Protein AF-A0A0B1SC06-F1 (afdb_monomer_lite)

Foldseek 3Di:
DKWAAPVRPDIDDDDWDDPPDFKVVVRVVVVPVVCDNGTDDDDAWDFDWDQDVVVRDIDTDDTAPDPGDMDDD

Sequence (73 aa):
MYCADSSGKQEKFIVRGYAKCEYHDDILKVAQEAAGSGCKLKCVGGGKIKHDDKRKDILVYGTSQVWRAISCY

Secondary structure (DSSP, 8-state):
-EEE-TTSS-EEE-----TT-SSHHHHHHHHHHHHGGG-EEE-----EEEEETTTTEEEEE---SSTTS----

Organism: Oesophagostomum dentatum (NCBI:txid61180)

Radius of gyration: 13.34 Å; chains: 1; bounding box: 31×26×35 Å

pLDDT: mean 81.38, std 16.6, range [30.34, 95.94]

Structure (mmCIF, N/CA/C/O backbone):
data_AF-A0A0B1SC06-F1
#
_entry.id   AF-A0A0B1SC06-F1
#
loop_
_atom_site.group_PDB
_atom_site.id
_atom_site.type_symbol
_atom_site.label_atom_id
_atom_site.label_alt_id
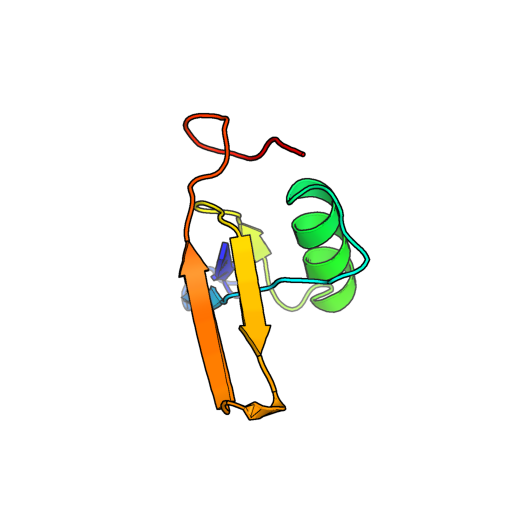_atom_site.label_comp_id
_atom_site.label_asym_id
_atom_site.label_entity_id
_atom_site.label_seq_id
_atom_site.pdbx_PDB_ins_code
_atom_site.Cartn_x
_atom_site.Cartn_y
_atom_site.Cartn_z
_atom_site.occupancy
_atom_site.B_iso_or_equiv
_atom_site.auth_seq_id
_atom_site.auth_comp_id
_atom_site.auth_asym_id
_atom_site.auth_atom_id
_atom_site.pdbx_PDB_model_num
ATOM 1 N N . MET A 1 1 ? -2.085 -2.030 7.426 1.00 85.38 1 MET A N 1
ATOM 2 C CA . MET A 1 1 ? -2.376 -1.010 8.468 1.00 85.38 1 MET A CA 1
ATOM 3 C C . MET A 1 1 ? -3.825 -1.162 8.913 1.00 85.38 1 MET A C 1
ATOM 5 O O . MET A 1 1 ? -4.594 -1.715 8.137 1.00 85.38 1 MET A O 1
ATOM 9 N N . TYR A 1 2 ? -4.209 -0.732 10.117 1.00 88.06 2 TYR A N 1
ATOM 10 C CA . TYR A 1 2 ? -5.631 -0.649 10.476 1.00 88.06 2 TYR A CA 1
ATOM 11 C C . TYR A 1 2 ? -6.123 0.793 10.417 1.00 88.06 2 TYR A C 1
ATOM 13 O O . TYR A 1 2 ? -5.365 1.736 10.653 1.00 88.06 2 TYR A O 1
ATOM 21 N N . CYS A 1 3 ? -7.390 0.924 10.053 1.00 88.88 3 CYS A N 1
ATOM 22 C CA . CYS A 1 3 ? -8.148 2.153 9.971 1.00 88.88 3 CYS A CA 1
ATOM 23 C C . CYS A 1 3 ? -9.260 2.068 11.015 1.00 88.88 3 CYS A C 1
ATOM 25 O O . CYS A 1 3 ? -10.107 1.180 10.918 1.00 88.88 3 CYS A O 1
ATOM 27 N N . ALA A 1 4 ? -9.212 2.944 12.015 1.00 90.25 4 ALA A N 1
ATOM 28 C CA . ALA A 1 4 ? -10.247 3.073 13.030 1.00 90.25 4 ALA A CA 1
ATOM 29 C C . ALA A 1 4 ? -11.073 4.339 12.792 1.00 90.25 4 ALA A C 1
ATOM 31 O O . ALA A 1 4 ? -10.521 5.398 12.475 1.00 90.25 4 ALA A O 1
ATOM 32 N N . ASP A 1 5 ? -12.386 4.238 12.969 1.00 88.44 5 ASP A N 1
ATOM 33 C CA . ASP A 1 5 ? -13.258 5.407 12.949 1.00 88.44 5 ASP A CA 1
ATOM 34 C C . ASP A 1 5 ? -12.943 6.358 14.121 1.00 88.44 5 ASP A C 1
ATOM 36 O O . ASP A 1 5 ? -12.237 6.016 15.076 1.00 88.44 5 ASP A O 1
ATOM 40 N N . SER A 1 6 ? -13.489 7.571 14.074 1.00 80.06 6 SER A N 1
ATOM 41 C CA . SER A 1 6 ? -13.252 8.587 15.105 1.00 80.06 6 SER A CA 1
ATOM 42 C C . SER A 1 6 ? -13.678 8.142 16.510 1.00 80.06 6 SER A C 1
ATOM 44 O O . SER A 1 6 ? -13.070 8.594 17.483 1.00 80.06 6 SER A O 1
ATOM 46 N N . SER A 1 7 ? -14.674 7.249 16.623 1.00 81.81 7 SER A N 1
ATOM 47 C CA . SER A 1 7 ? -15.136 6.691 17.901 1.00 81.81 7 SER A CA 1
ATOM 48 C C . SER A 1 7 ? -14.334 5.476 18.386 1.00 81.81 7 SER A C 1
ATOM 50 O O . SER A 1 7 ? -14.498 5.071 19.536 1.00 81.81 7 SER A O 1
ATOM 52 N N . GLY A 1 8 ? -13.462 4.908 17.544 1.00 78.31 8 GLY A N 1
ATOM 53 C CA . GLY A 1 8 ? -12.655 3.724 17.849 1.00 78.31 8 GLY A CA 1
ATOM 54 C C . GLY A 1 8 ? -13.461 2.430 17.997 1.00 78.31 8 GLY A C 1
ATOM 55 O O . GLY A 1 8 ? -12.932 1.446 18.505 1.00 78.31 8 GLY A O 1
ATOM 56 N N . LYS A 1 9 ? -14.737 2.423 17.594 1.00 83.44 9 LYS A N 1
ATOM 57 C CA . LYS A 1 9 ? -15.644 1.271 17.733 1.00 83.44 9 LYS A CA 1
ATOM 58 C C . LYS A 1 9 ? -15.631 0.372 16.507 1.00 83.44 9 LYS A C 1
ATOM 60 O O . LYS A 1 9 ? -16.027 -0.787 16.602 1.00 83.44 9 LYS A O 1
ATOM 65 N N . GLN A 1 10 ? -15.220 0.905 15.359 1.00 87.38 10 GLN A N 1
ATOM 66 C CA . GLN A 1 10 ? -15.057 0.132 14.137 1.00 87.38 10 GLN A CA 1
ATOM 67 C C . GLN A 1 10 ? -13.622 0.234 13.651 1.00 87.38 10 GLN A C 1
ATOM 69 O O . GLN A 1 10 ? -13.112 1.327 13.401 1.00 87.38 10 GLN A O 1
ATOM 74 N N . GLU A 1 11 ? -13.000 -0.924 13.465 1.00 89.75 11 GLU A N 1
ATOM 75 C CA . GLU A 1 11 ? -11.677 -1.043 12.878 1.00 89.75 11 GLU A CA 1
ATOM 76 C C . GLU A 1 11 ? -11.702 -1.981 11.676 1.00 89.75 11 GLU A C 1
ATOM 78 O O . GLU A 1 11 ? -12.430 -2.975 11.635 1.00 89.75 11 GLU A O 1
ATOM 83 N N . LYS A 1 12 ? -10.909 -1.639 10.661 1.00 90.56 12 LYS A N 1
ATOM 84 C CA . LYS A 1 12 ? -10.700 -2.482 9.485 1.00 90.56 12 LYS A CA 1
ATOM 85 C C . LYS A 1 12 ? -9.231 -2.513 9.119 1.00 90.56 12 LYS A C 1
ATOM 87 O O . LYS A 1 12 ? -8.554 -1.483 9.126 1.00 90.56 12 LYS A O 1
ATOM 92 N N . PHE A 1 13 ? -8.751 -3.685 8.725 1.00 89.88 13 PHE A N 1
ATOM 93 C CA . PHE A 1 13 ? -7.443 -3.805 8.100 1.00 89.88 13 PHE A CA 1
ATOM 94 C C . PHE A 1 13 ? -7.513 -3.336 6.652 1.00 89.88 13 PHE A C 1
ATOM 96 O O . PHE A 1 13 ? -8.390 -3.733 5.888 1.00 89.88 13 PHE A O 1
ATOM 103 N N . ILE A 1 14 ? -6.559 -2.492 6.277 1.00 89.31 14 ILE A N 1
ATOM 104 C CA . ILE A 1 14 ? -6.363 -2.036 4.910 1.00 89.31 14 ILE A CA 1
ATOM 105 C C . ILE A 1 14 ? -4.919 -2.296 4.480 1.00 89.31 14 ILE A C 1
ATOM 107 O O . ILE A 1 14 ? -3.960 -2.133 5.249 1.00 89.31 14 ILE A O 1
ATOM 111 N N . VAL A 1 15 ? -4.771 -2.678 3.217 1.00 90.50 15 VAL A N 1
ATOM 112 C CA . VAL A 1 15 ? -3.482 -2.785 2.532 1.00 90.50 15 VAL A CA 1
ATOM 113 C C . VAL A 1 15 ? -3.320 -1.554 1.642 1.00 90.50 15 VAL A C 1
ATOM 115 O O . VAL A 1 15 ? -4.267 -1.121 0.978 1.00 90.50 15 VAL A O 1
ATOM 118 N N . ARG A 1 16 ? -2.133 -0.945 1.677 1.00 90.38 16 ARG A N 1
ATOM 119 C CA . ARG A 1 16 ? -1.748 0.196 0.841 1.00 90.38 16 ARG A CA 1
ATOM 120 C C . ARG A 1 16 ? -0.324 -0.021 0.349 1.00 90.38 16 ARG A C 1
ATOM 122 O O . ARG A 1 16 ? 0.521 -0.476 1.113 1.00 90.38 16 ARG A O 1
ATOM 129 N N . GLY A 1 17 ? -0.091 0.317 -0.910 1.00 89.69 17 GLY A N 1
ATOM 130 C CA . GLY A 1 17 ? 1.211 0.284 -1.559 1.00 89.69 17 GLY A CA 1
ATOM 131 C C . GLY A 1 17 ? 1.179 1.220 -2.759 1.00 89.69 17 GLY A C 1
ATOM 132 O O . GLY A 1 17 ? 0.205 1.215 -3.510 1.00 89.69 17 GLY A O 1
ATOM 133 N N . TYR A 1 18 ? 2.213 2.043 -2.912 1.00 88.81 18 TYR A N 1
ATOM 134 C CA . TYR A 1 18 ? 2.322 3.002 -4.006 1.00 88.81 18 TYR A CA 1
ATOM 135 C C . TYR A 1 18 ? 3.690 2.846 -4.659 1.00 88.81 18 TYR A C 1
ATOM 137 O O . TYR A 1 18 ? 4.697 2.906 -3.964 1.00 88.81 18 TYR A O 1
ATOM 145 N N . ALA A 1 19 ? 3.736 2.709 -5.986 1.00 87.94 19 ALA A N 1
ATOM 146 C CA . ALA A 1 19 ? 4.999 2.561 -6.719 1.00 87.94 19 ALA A CA 1
ATOM 147 C C . ALA A 1 19 ? 5.942 3.771 -6.559 1.00 87.94 19 ALA A C 1
ATOM 149 O O . ALA A 1 19 ? 7.146 3.636 -6.716 1.00 87.94 19 ALA A O 1
ATOM 150 N N . LYS A 1 20 ? 5.387 4.948 -6.231 1.00 87.50 20 LYS A N 1
ATOM 151 C CA . LYS A 1 20 ? 6.135 6.192 -5.991 1.00 87.50 20 LYS A CA 1
ATOM 152 C C . LYS A 1 20 ? 6.763 6.297 -4.595 1.00 87.50 20 LYS A C 1
ATOM 154 O O . LYS A 1 20 ? 7.470 7.261 -4.338 1.00 87.50 20 LYS A O 1
ATOM 159 N N . CYS A 1 21 ? 6.424 5.391 -3.680 1.00 85.38 21 CYS A N 1
ATOM 160 C CA . CYS A 1 21 ? 6.909 5.419 -2.306 1.00 85.38 21 CYS A CA 1
ATOM 161 C C . CYS A 1 21 ? 8.000 4.364 -2.152 1.00 85.38 21 CYS A C 1
ATOM 163 O O . CYS A 1 21 ? 7.721 3.172 -2.275 1.00 85.38 21 CYS A O 1
ATOM 165 N N . GLU A 1 22 ? 9.220 4.811 -1.877 1.00 83.56 22 GLU A N 1
ATOM 166 C CA . GLU A 1 22 ? 10.364 3.922 -1.664 1.00 83.56 22 GLU A CA 1
ATOM 167 C C . GLU A 1 22 ? 10.327 3.308 -0.256 1.00 83.56 22 GLU A C 1
ATOM 169 O O . GLU A 1 22 ? 10.632 2.129 -0.080 1.00 83.56 22 GLU A O 1
ATOM 174 N N . TYR A 1 23 ? 9.837 4.065 0.734 1.00 83.00 23 TYR A N 1
ATOM 175 C CA . TYR A 1 23 ? 9.725 3.630 2.124 1.00 83.00 23 TYR A CA 1
ATOM 176 C C . TYR A 1 23 ? 8.260 3.528 2.565 1.00 83.00 23 TYR A C 1
ATOM 178 O O . TYR A 1 23 ? 7.380 4.256 2.100 1.00 83.00 23 TYR A O 1
ATOM 186 N N . HIS A 1 24 ? 7.959 2.631 3.511 1.00 80.00 24 HIS A N 1
ATOM 187 C CA . HIS A 1 24 ? 6.585 2.496 4.012 1.00 80.00 24 HIS A CA 1
ATOM 188 C C . HIS A 1 24 ? 6.106 3.719 4.813 1.00 80.00 24 HIS A C 1
ATOM 190 O O . HIS A 1 24 ? 4.896 3.892 4.952 1.00 80.00 24 HIS A O 1
ATOM 196 N N . ASP A 1 25 ? 7.007 4.563 5.320 1.00 85.38 25 ASP A N 1
ATOM 197 C CA . ASP A 1 25 ? 6.639 5.792 6.034 1.00 85.38 25 ASP A CA 1
ATOM 198 C C . ASP A 1 25 ? 6.012 6.797 5.063 1.00 85.38 25 ASP A C 1
ATOM 200 O O . ASP A 1 25 ? 4.992 7.415 5.378 1.00 85.38 25 ASP A O 1
ATOM 204 N N . ASP A 1 26 ? 6.522 6.858 3.829 1.00 89.06 26 ASP A N 1
ATOM 205 C CA . ASP A 1 26 ? 5.915 7.639 2.751 1.00 89.06 26 ASP A CA 1
ATOM 206 C C . ASP A 1 26 ? 4.523 7.100 2.398 1.00 89.06 26 ASP A C 1
ATOM 208 O O . ASP A 1 26 ? 3.585 7.869 2.188 1.00 89.06 26 ASP A O 1
ATOM 212 N N . ILE A 1 27 ? 4.355 5.769 2.385 1.00 89.56 27 ILE A N 1
ATOM 213 C CA . ILE A 1 27 ? 3.050 5.126 2.155 1.00 89.56 27 ILE A CA 1
ATOM 214 C C . ILE A 1 27 ? 2.066 5.519 3.258 1.00 89.56 27 ILE A C 1
ATOM 216 O O . ILE A 1 27 ? 0.910 5.827 2.959 1.00 89.56 27 ILE A O 1
ATOM 220 N N . LEU A 1 28 ? 2.500 5.502 4.522 1.00 89.62 28 LEU A N 1
ATOM 221 C CA . LEU A 1 28 ? 1.662 5.886 5.655 1.00 89.62 28 LEU A CA 1
ATOM 222 C C . LEU A 1 28 ? 1.251 7.356 5.560 1.00 89.62 28 LEU A C 1
ATOM 224 O O . LEU A 1 28 ? 0.067 7.649 5.710 1.00 89.62 28 LEU A O 1
ATOM 228 N N . LYS A 1 29 ? 2.195 8.253 5.261 1.00 90.50 29 LYS A N 1
ATOM 229 C CA . LYS A 1 29 ? 1.930 9.687 5.113 1.00 90.50 29 LYS A CA 1
ATOM 230 C C . LYS A 1 29 ? 0.916 9.963 4.002 1.00 90.50 29 LYS A C 1
ATOM 232 O O . LYS A 1 29 ? -0.107 10.593 4.254 1.00 90.50 29 LYS A O 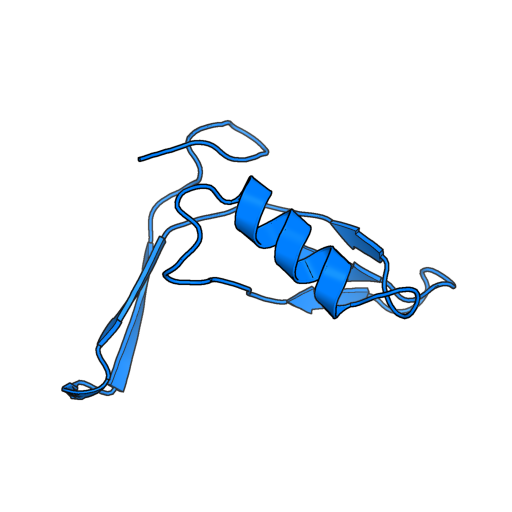1
ATOM 237 N N . VAL A 1 30 ? 1.133 9.405 2.808 1.00 92.38 30 VAL A N 1
ATOM 238 C CA . VAL A 1 30 ? 0.198 9.544 1.676 1.00 92.38 30 VAL A CA 1
ATOM 239 C C . VAL A 1 30 ? -1.175 8.960 2.018 1.00 92.38 30 VAL A C 1
ATOM 241 O O . VAL A 1 30 ? -2.206 9.534 1.667 1.00 92.38 30 VAL A O 1
ATOM 244 N N . ALA A 1 31 ? -1.218 7.825 2.720 1.00 90.19 31 ALA A N 1
ATOM 245 C CA . ALA A 1 31 ? -2.478 7.219 3.134 1.00 90.19 31 ALA A CA 1
ATOM 246 C C . ALA A 1 31 ? -3.229 8.079 4.165 1.00 90.19 31 ALA A C 1
ATOM 248 O O . ALA A 1 31 ? -4.454 8.158 4.096 1.00 90.19 31 ALA A O 1
ATOM 249 N N . GLN A 1 32 ? -2.522 8.724 5.096 1.00 90.50 32 GLN A N 1
ATOM 250 C CA . GLN A 1 32 ? -3.109 9.636 6.083 1.00 90.50 32 GLN A CA 1
ATOM 251 C C . GLN A 1 32 ? -3.657 10.901 5.422 1.00 90.50 32 GLN A C 1
ATOM 253 O O . GLN A 1 32 ? -4.793 11.282 5.697 1.00 90.50 32 GLN A O 1
ATOM 258 N N . GLU A 1 33 ? -2.900 11.499 4.501 1.00 91.31 33 GLU A N 1
ATOM 259 C CA . GLU A 1 33 ? -3.348 12.650 3.709 1.00 91.31 33 GLU A CA 1
ATOM 260 C C . GLU A 1 33 ? -4.620 12.318 2.911 1.00 91.31 33 GLU A C 1
ATOM 262 O O . GLU A 1 33 ? -5.572 13.094 2.914 1.00 91.31 33 GLU A O 1
ATOM 267 N N . ALA A 1 34 ? -4.681 11.132 2.295 1.00 89.50 34 ALA A N 1
ATOM 268 C CA . ALA A 1 34 ? -5.852 10.685 1.541 1.00 89.50 34 ALA A CA 1
ATOM 269 C C . ALA A 1 34 ? -7.063 10.319 2.424 1.00 89.50 34 ALA A C 1
ATOM 271 O O . ALA A 1 34 ? -8.202 10.423 1.971 1.00 89.50 34 ALA A O 1
ATOM 272 N N . ALA A 1 35 ? -6.842 9.856 3.659 1.00 87.00 35 ALA A N 1
ATOM 273 C CA . ALA A 1 35 ? -7.915 9.485 4.586 1.00 87.00 35 ALA A CA 1
ATOM 274 C C . ALA A 1 35 ? -8.566 10.699 5.274 1.00 87.00 35 ALA A C 1
ATOM 276 O O . ALA A 1 35 ? -9.730 10.624 5.682 1.00 87.00 35 ALA A O 1
ATOM 277 N N . GLY A 1 36 ? -7.831 11.807 5.414 1.00 84.50 36 GLY A N 1
ATOM 278 C CA . GLY A 1 36 ? -8.305 13.008 6.097 1.00 84.50 36 GLY A CA 1
ATOM 279 C C . GLY A 1 36 ? -8.730 12.736 7.546 1.00 84.50 36 GLY A C 1
ATOM 280 O O . GLY A 1 36 ? -8.136 11.921 8.250 1.00 84.50 36 GLY A O 1
ATOM 281 N N . SER A 1 37 ? -9.786 13.409 8.006 1.00 82.19 37 SER A N 1
ATOM 282 C CA . SER A 1 37 ? -10.326 13.262 9.369 1.00 82.19 37 SER A CA 1
ATOM 283 C C . SER A 1 37 ? -11.276 12.070 9.550 1.00 82.19 37 SER A C 1
ATOM 285 O O . SER A 1 37 ? -11.754 11.836 10.659 1.00 82.19 37 SER A O 1
ATOM 287 N N . GLY A 1 38 ? -11.564 11.314 8.485 1.00 80.31 38 GLY A N 1
ATOM 288 C CA . GLY A 1 38 ? -12.539 10.221 8.515 1.00 80.31 38 GLY A CA 1
ATOM 289 C C . GLY A 1 38 ? -12.025 8.940 9.170 1.00 80.31 38 GLY A C 1
ATOM 290 O O . GLY A 1 38 ? -12.825 8.079 9.536 1.00 80.31 38 GLY A O 1
ATOM 291 N N . CYS A 1 39 ? -10.705 8.790 9.312 1.00 83.94 39 CYS A N 1
ATOM 292 C CA . CYS A 1 39 ? -10.120 7.587 9.883 1.00 83.94 39 CYS A CA 1
ATOM 293 C C . CYS A 1 39 ? -8.733 7.808 10.498 1.00 83.94 39 CYS A C 1
ATOM 295 O O . CYS A 1 39 ? -7.857 8.431 9.901 1.00 83.94 39 CYS A O 1
ATOM 297 N N . LYS A 1 40 ? -8.498 7.202 11.666 1.00 88.88 40 LYS A N 1
ATOM 298 C CA . LYS A 1 40 ? -7.178 7.102 12.297 1.00 88.88 40 LYS A CA 1
ATOM 299 C C . LYS A 1 40 ? -6.444 5.875 11.764 1.00 88.88 40 LYS A C 1
ATOM 301 O O . LYS A 1 40 ? -6.853 4.740 12.013 1.00 88.88 40 LYS A O 1
ATOM 306 N N . LEU A 1 41 ? -5.348 6.106 11.044 1.00 89.56 41 LEU A N 1
ATOM 307 C CA . LEU A 1 41 ? -4.513 5.047 10.476 1.00 89.56 41 LEU A CA 1
ATOM 308 C C . LEU A 1 41 ? -3.342 4.696 11.393 1.00 89.56 41 LEU A C 1
ATOM 310 O O . LEU A 1 41 ? -2.606 5.581 11.829 1.00 89.56 41 LEU A O 1
ATOM 314 N N . LYS A 1 42 ? -3.114 3.396 11.607 1.00 86.56 42 LYS A N 1
ATOM 315 C CA . LYS A 1 42 ? -1.909 2.881 1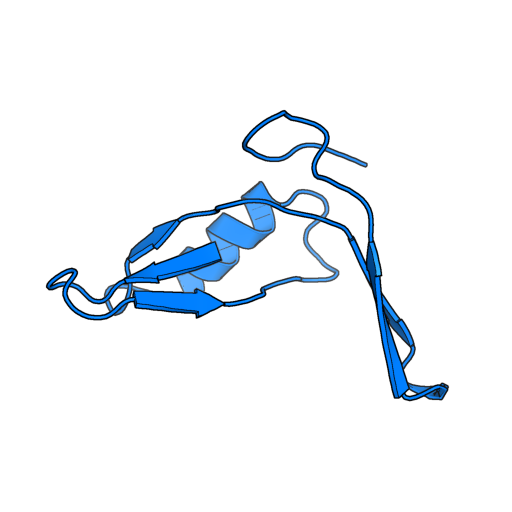2.269 1.00 86.56 42 LYS A CA 1
ATOM 316 C C . LYS A 1 42 ? -1.281 1.741 11.478 1.00 86.56 42 LYS A C 1
ATOM 318 O O . LYS A 1 42 ? -1.929 0.743 11.143 1.00 86.56 42 LYS A O 1
ATOM 323 N N . CYS A 1 43 ? 0.012 1.878 11.194 1.00 87.00 43 CYS A N 1
ATOM 324 C CA . CYS A 1 43 ? 0.794 0.807 10.596 1.00 87.00 43 CYS A CA 1
ATOM 325 C C . CYS A 1 43 ? 0.956 -0.352 11.594 1.00 87.00 43 CYS A C 1
ATOM 327 O O . CYS A 1 43 ? 1.243 -0.133 12.768 1.00 87.00 43 CYS A O 1
ATOM 329 N N . VAL A 1 44 ? 0.739 -1.581 11.123 1.00 86.38 44 VAL A N 1
ATOM 330 C CA . VAL A 1 44 ? 0.862 -2.816 11.927 1.00 86.38 44 VAL A CA 1
ATOM 331 C C . VAL A 1 44 ? 1.945 -3.755 11.400 1.00 86.38 44 VAL A C 1
ATOM 333 O O . VAL A 1 44 ? 2.152 -4.826 11.955 1.00 86.38 44 VAL A O 1
ATOM 336 N N . GLY A 1 45 ? 2.604 -3.371 10.310 1.00 82.75 45 GLY A N 1
ATOM 337 C CA . GLY A 1 45 ? 3.565 -4.188 9.584 1.00 82.75 45 GLY A CA 1
ATOM 338 C C . GLY A 1 45 ? 3.672 -3.740 8.130 1.00 82.75 45 GLY A C 1
ATOM 339 O O . GLY A 1 45 ? 2.878 -2.918 7.660 1.00 82.75 45 GLY A O 1
ATOM 340 N N . GLY A 1 46 ? 4.645 -4.301 7.421 1.00 83.62 46 GLY A N 1
ATOM 341 C CA . GLY A 1 46 ? 4.913 -3.989 6.025 1.00 83.62 46 GLY A CA 1
ATOM 342 C C . GLY A 1 46 ? 5.576 -5.149 5.292 1.00 83.62 46 GLY A C 1
ATOM 343 O O . GLY A 1 46 ? 5.981 -6.141 5.892 1.00 83.62 46 GLY A O 1
ATOM 344 N N . GLY A 1 47 ? 5.672 -4.994 3.978 1.00 85.56 47 GLY A N 1
ATOM 345 C CA . GLY A 1 47 ? 6.295 -5.934 3.055 1.00 85.56 47 GLY A CA 1
ATOM 346 C C . GLY A 1 47 ? 6.377 -5.319 1.661 1.00 85.56 47 GLY A C 1
ATOM 347 O O . GLY A 1 47 ? 6.101 -4.129 1.484 1.00 85.56 47 GLY A O 1
ATOM 348 N N . LYS A 1 48 ? 6.751 -6.122 0.675 1.00 86.31 48 LYS A N 1
ATOM 349 C CA . LYS A 1 48 ? 6.796 -5.751 -0.739 1.00 86.31 48 LYS A CA 1
ATOM 350 C C . LYS A 1 48 ? 5.607 -6.373 -1.466 1.00 8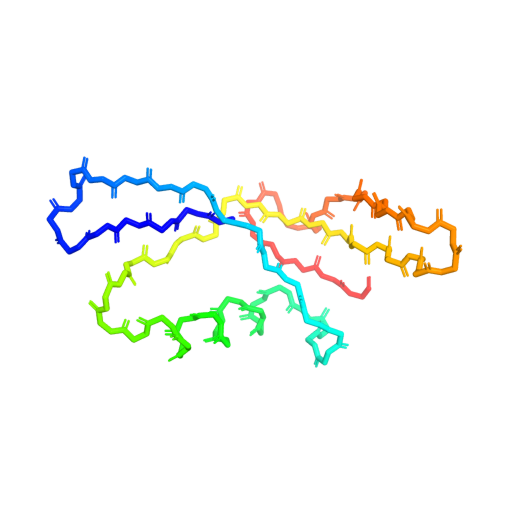6.31 48 LYS A C 1
ATOM 352 O O . LYS A 1 48 ? 5.160 -7.472 -1.138 1.00 86.31 48 LYS A O 1
ATOM 357 N N . ILE A 1 49 ? 5.094 -5.647 -2.453 1.00 91.00 49 ILE A N 1
ATOM 358 C CA . ILE A 1 49 ? 4.021 -6.108 -3.333 1.00 91.00 49 ILE A CA 1
ATOM 359 C C . ILE A 1 49 ? 4.573 -6.096 -4.750 1.00 91.00 49 ILE A C 1
ATOM 361 O O . ILE A 1 49 ? 4.958 -5.046 -5.260 1.00 91.00 49 ILE A O 1
ATOM 365 N N . LYS A 1 50 ? 4.598 -7.261 -5.391 1.00 90.44 50 LYS A N 1
ATOM 366 C CA . LYS A 1 50 ? 4.863 -7.393 -6.820 1.00 90.44 50 LYS A CA 1
ATOM 367 C C . LYS A 1 50 ? 3.541 -7.668 -7.515 1.00 90.44 50 LYS A C 1
ATOM 369 O O . LYS A 1 50 ? 2.958 -8.732 -7.332 1.00 90.44 50 LYS A O 1
ATOM 374 N N . HIS A 1 51 ? 3.087 -6.697 -8.296 1.00 91.31 51 HIS A N 1
ATOM 375 C CA . HIS A 1 51 ? 1.890 -6.816 -9.115 1.00 91.31 51 HIS A CA 1
ATOM 376 C C . HIS A 1 51 ? 2.294 -7.116 -10.559 1.00 91.31 51 HIS A C 1
ATOM 378 O O . HIS A 1 51 ? 3.008 -6.334 -11.184 1.00 91.31 51 HIS A O 1
ATOM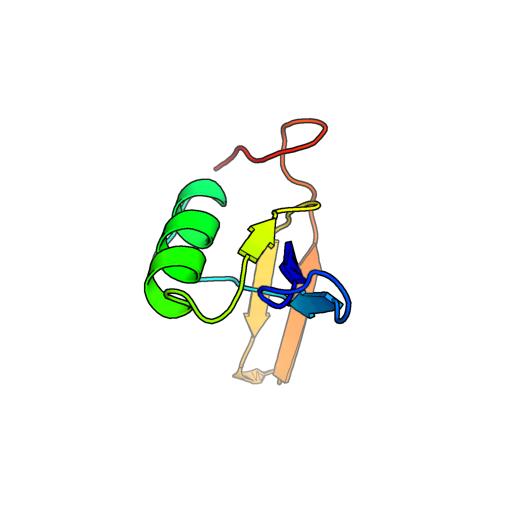 384 N N . ASP A 1 52 ? 1.859 -8.263 -11.067 1.00 94.12 52 ASP A N 1
ATOM 385 C CA . ASP A 1 52 ? 2.015 -8.676 -12.454 1.00 94.12 52 ASP A CA 1
ATOM 386 C C . ASP A 1 52 ? 0.642 -8.683 -13.131 1.00 94.12 52 ASP A C 1
ATOM 388 O O . ASP A 1 52 ? -0.105 -9.658 -13.053 1.00 94.12 52 ASP A O 1
ATOM 392 N N . ASP A 1 53 ? 0.310 -7.572 -13.785 1.00 94.31 53 ASP A N 1
ATOM 393 C CA . ASP A 1 53 ? -0.990 -7.371 -14.433 1.00 94.31 53 ASP A CA 1
ATOM 394 C C . ASP A 1 53 ? -1.247 -8.389 -15.558 1.00 94.31 53 ASP A C 1
ATOM 396 O O . ASP A 1 53 ? -2.355 -8.902 -15.712 1.00 94.31 53 ASP A O 1
ATOM 400 N N . LYS A 1 54 ? -0.193 -8.777 -16.293 1.00 95.94 54 LYS A N 1
ATOM 401 C CA . LYS A 1 54 ? -0.303 -9.736 -17.403 1.00 95.94 54 LYS A CA 1
ATOM 402 C C . LYS A 1 54 ? -0.688 -11.124 -16.910 1.00 95.94 54 LYS A C 1
ATOM 404 O O . LYS A 1 54 ? -1.506 -11.790 -17.539 1.00 95.94 54 LYS A O 1
ATOM 409 N N . ARG A 1 55 ? -0.088 -11.564 -15.800 1.00 95.81 55 ARG A N 1
ATOM 410 C CA . ARG A 1 55 ? -0.406 -12.856 -15.172 1.00 95.81 55 ARG A CA 1
ATOM 411 C C . ARG A 1 55 ? -1.588 -12.784 -14.205 1.00 95.81 55 ARG A C 1
ATOM 413 O O . ARG A 1 55 ? -2.053 -13.830 -13.775 1.00 95.81 55 ARG A O 1
ATOM 420 N N . LYS A 1 56 ? -2.109 -11.581 -13.927 1.00 95.25 56 LYS A N 1
ATOM 421 C CA . LYS A 1 56 ? -3.130 -11.303 -12.900 1.00 95.25 56 LYS A CA 1
ATOM 422 C C . LYS A 1 56 ? -2.712 -11.786 -11.509 1.00 95.25 56 LYS A C 1
ATOM 424 O O . LYS A 1 56 ? -3.550 -12.167 -10.695 1.00 95.25 56 LYS A O 1
ATOM 429 N N . ASP A 1 57 ? -1.412 -11.721 -11.243 1.00 95.50 57 ASP A N 1
ATOM 430 C CA . ASP A 1 57 ? -0.808 -12.215 -10.014 1.00 95.50 57 ASP A CA 1
ATOM 431 C C . ASP A 1 57 ? -0.354 -11.051 -9.138 1.00 95.50 57 ASP A C 1
ATOM 433 O O . ASP A 1 57 ? 0.314 -10.114 -9.586 1.00 95.50 57 ASP A O 1
ATOM 437 N N . ILE A 1 58 ? -0.666 -11.143 -7.847 1.00 92.31 58 ILE A N 1
ATOM 438 C CA . ILE A 1 58 ? -0.144 -10.239 -6.826 1.00 92.31 58 ILE A CA 1
ATOM 439 C C . ILE A 1 58 ? 0.614 -11.078 -5.808 1.00 92.31 58 ILE A C 1
ATOM 441 O O . ILE A 1 58 ? 0.023 -11.806 -5.014 1.00 92.31 58 ILE A O 1
ATOM 445 N N . LEU A 1 59 ? 1.937 -10.950 -5.816 1.00 91.44 59 LEU A N 1
ATOM 446 C CA . LEU A 1 59 ? 2.798 -11.570 -4.821 1.00 91.44 59 LEU A CA 1
ATOM 447 C C . LEU A 1 59 ? 3.085 -10.564 -3.708 1.00 91.44 59 LEU A C 1
ATOM 449 O O . LEU A 1 59 ? 3.697 -9.521 -3.944 1.00 91.44 59 LEU A O 1
ATOM 453 N N . VAL A 1 60 ? 2.683 -10.905 -2.487 1.00 89.38 60 VAL A N 1
ATOM 454 C CA . VAL A 1 60 ? 3.024 -10.158 -1.272 1.00 89.38 60 VAL A CA 1
ATOM 455 C C . VAL A 1 60 ? 4.100 -10.934 -0.525 1.00 89.38 60 VAL A C 1
ATOM 457 O O . VAL A 1 60 ? 3.917 -12.112 -0.228 1.00 89.38 60 VAL A O 1
ATOM 460 N N . TYR A 1 61 ? 5.242 -10.304 -0.265 1.00 86.19 61 TYR A N 1
ATOM 461 C CA . TYR A 1 61 ? 6.418 -10.987 0.274 1.00 86.19 61 TYR A CA 1
ATOM 462 C C . TYR A 1 61 ? 7.336 -10.038 1.040 1.00 86.19 61 TYR A C 1
ATOM 464 O O . TYR A 1 61 ? 7.225 -8.819 0.944 1.00 86.19 61 TYR A O 1
ATOM 472 N N . GLY A 1 62 ? 8.290 -10.611 1.772 1.00 75.88 62 GLY A N 1
ATOM 473 C CA . GLY A 1 62 ? 9.232 -9.854 2.590 1.00 75.88 62 GLY A CA 1
ATOM 474 C C . GLY A 1 62 ? 8.592 -9.264 3.850 1.00 75.88 62 GLY A C 1
ATOM 475 O O . GLY A 1 62 ? 7.374 -9.202 3.995 1.00 75.88 62 GLY A O 1
ATOM 476 N N . THR A 1 63 ? 9.448 -8.832 4.770 1.00 66.06 63 THR A N 1
ATOM 477 C CA . THR A 1 63 ? 9.071 -8.119 5.995 1.00 66.06 63 THR A CA 1
ATOM 478 C C . THR A 1 63 ? 9.767 -6.762 6.001 1.00 66.06 63 THR A C 1
ATOM 480 O O . THR A 1 63 ? 10.835 -6.613 5.404 1.00 66.06 63 THR A O 1
ATOM 483 N N . SER A 1 64 ? 9.175 -5.756 6.640 1.00 62.34 64 SER A N 1
ATOM 484 C CA . SER A 1 64 ? 9.872 -4.488 6.875 1.00 62.34 64 SER A CA 1
ATOM 485 C C . SER A 1 64 ? 11.074 -4.716 7.803 1.00 62.34 64 SER A C 1
ATOM 487 O O . SER A 1 64 ? 10.921 -5.386 8.823 1.00 62.34 64 SER A O 1
ATOM 489 N N . GLN A 1 65 ? 12.248 -4.154 7.486 1.00 54.50 65 GLN A N 1
ATOM 490 C CA . GLN A 1 65 ? 13.520 -4.486 8.156 1.00 54.50 65 GLN A CA 1
ATOM 491 C C . GLN A 1 65 ? 13.637 -4.014 9.613 1.00 54.50 65 GLN A C 1
ATOM 493 O O . GLN A 1 65 ? 14.580 -4.380 10.305 1.00 54.50 65 GLN A O 1
ATOM 498 N N . VAL A 1 66 ? 12.670 -3.258 10.125 1.00 46.84 66 VAL A N 1
ATOM 499 C CA . VAL A 1 66 ? 12.606 -2.900 11.542 1.00 46.84 66 VAL A CA 1
ATOM 500 C C . VAL A 1 66 ? 11.450 -3.649 12.187 1.00 46.84 66 VAL A C 1
ATOM 502 O O . VAL A 1 66 ? 10.304 -3.564 11.746 1.00 46.84 66 VAL A O 1
ATOM 505 N N . TRP A 1 67 ? 11.786 -4.350 13.269 1.00 48.69 67 TRP A N 1
ATOM 506 C CA . TRP A 1 67 ? 10.997 -5.307 14.053 1.00 48.69 67 TRP A CA 1
ATOM 507 C C . TRP A 1 67 ? 9.567 -4.880 14.445 1.00 48.69 67 TRP A C 1
ATOM 509 O O . TRP A 1 67 ? 8.797 -5.722 14.885 1.00 48.69 67 TRP A O 1
ATOM 519 N N . ARG A 1 68 ? 9.142 -3.628 14.238 1.00 43.12 68 ARG A N 1
ATOM 520 C CA . ARG A 1 68 ? 7.721 -3.220 14.294 1.00 43.12 68 ARG A CA 1
ATOM 521 C C . ARG A 1 68 ? 7.312 -2.075 13.359 1.00 43.12 68 ARG A C 1
ATOM 523 O O . ARG A 1 68 ? 6.128 -1.759 13.301 1.00 43.12 68 ARG A O 1
ATOM 530 N N . ALA A 1 69 ? 8.230 -1.467 12.621 1.00 36.25 69 ALA A N 1
ATOM 531 C CA . ALA A 1 69 ? 7.917 -0.402 11.680 1.00 36.25 69 ALA A CA 1
ATOM 532 C C . ALA A 1 69 ? 9.137 -0.129 10.802 1.00 36.25 69 ALA A C 1
ATOM 534 O O . ALA A 1 69 ? 10.086 0.475 11.268 1.00 36.25 69 ALA A O 1
ATOM 535 N N . ILE A 1 70 ? 9.059 -0.559 9.543 1.00 37.75 70 ILE A N 1
ATOM 536 C CA . ILE A 1 70 ? 9.492 0.242 8.394 1.00 37.75 70 ILE A CA 1
ATOM 537 C C . ILE A 1 70 ? 10.981 0.623 8.362 1.00 37.75 70 ILE A C 1
ATOM 539 O O . ILE A 1 70 ? 11.433 1.615 8.915 1.00 37.75 70 ILE A O 1
ATOM 543 N N . SER A 1 71 ? 11.724 -0.143 7.572 1.00 31.69 71 SER A N 1
ATOM 544 C CA . SER A 1 71 ? 12.741 0.390 6.665 1.00 31.69 71 SER A CA 1
ATOM 545 C C . SER A 1 71 ? 12.953 -0.650 5.561 1.00 31.69 71 SER A C 1
ATOM 547 O O . SER A 1 71 ? 12.935 -1.845 5.867 1.00 31.69 71 SER A O 1
ATOM 549 N N . CYS A 1 72 ? 13.030 -0.238 4.291 1.00 30.34 72 CYS A N 1
ATOM 550 C CA . CYS A 1 72 ? 14.216 -0.431 3.437 1.00 30.34 72 CYS A CA 1
ATOM 551 C C . CYS A 1 72 ? 13.963 -0.458 1.926 1.00 30.34 72 CYS A C 1
ATOM 553 O O . CYS A 1 72 ? 12.922 -0.941 1.477 1.00 30.34 72 CYS A O 1
ATOM 555 N N . TYR A 1 73 ? 15.033 -0.049 1.224 1.00 33.72 73 TYR A N 1
ATOM 556 C CA . TYR A 1 73 ? 15.506 -0.446 -0.113 1.00 33.72 73 TYR A CA 1
ATOM 557 C C . TYR A 1 73 ? 14.831 -1.696 -0.712 1.00 33.72 73 TYR A C 1
ATOM 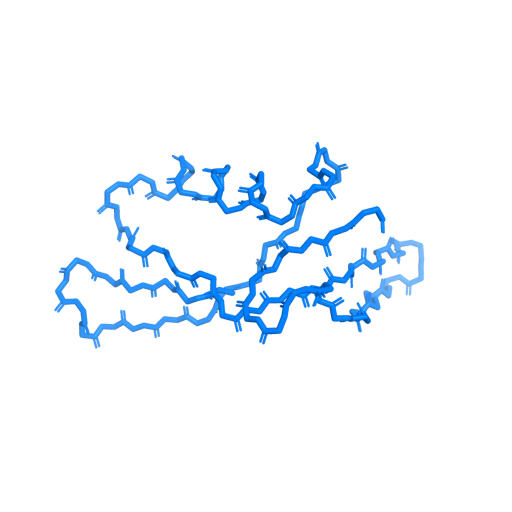559 O O . TYR A 1 73 ? 14.772 -2.760 -0.045 1.00 33.72 73 TYR A O 1
#

InterPro domains:
  IPR007702 Janus [PF05005] (6-66)
  IPR007702 Janus [PTHR12258] (6-67)
  IPR038596 Janus superfamily [G3DSA:3.50.20.20] (1-70)